Protein AF-A0A0D2EHC1-F1 (afdb_monomer_lite)

pLDDT: mean 86.16, std 13.04, range [35.56, 98.19]

Structure (mmCIF, N/CA/C/O backbone):
data_AF-A0A0D2EHC1-F1
#
_entry.id   AF-A0A0D2EHC1-F1
#
loop_
_atom_site.group_PDB
_atom_site.id
_atom_site.type_symbol
_atom_site.label_atom_id
_atom_site.label_alt_id
_atom_site.label_comp_id
_atom_site.label_asym_id
_atom_site.label_entity_id
_atom_site.label_seq_id
_atom_site.pdbx_PDB_ins_code
_atom_site.Cartn_x
_atom_site.Cartn_y
_atom_site.Cartn_z
_atom_site.occupancy
_atom_site.B_iso_or_equiv
_atom_site.auth_seq_id
_atom_site.auth_comp_id
_atom_site.auth_asym_id
_atom_site.auth_atom_id
_atom_site.pdbx_PDB_model_num
ATOM 1 N N . MET A 1 1 ? -4.007 -25.154 18.656 1.00 36.78 1 MET A N 1
ATOM 2 C CA . MET A 1 1 ? -3.502 -23.772 18.791 1.00 36.78 1 MET A CA 1
ATOM 3 C C . MET A 1 1 ? -4.120 -22.965 17.663 1.00 36.78 1 MET A C 1
ATOM 5 O O . MET A 1 1 ? -3.888 -23.321 16.519 1.00 36.78 1 MET A O 1
ATOM 9 N N . LYS A 1 2 ? -4.982 -21.980 17.948 1.00 35.56 2 LYS A N 1
ATOM 10 C CA . LYS A 1 2 ? -5.384 -21.008 16.918 1.00 35.56 2 LYS A CA 1
ATOM 11 C C . LYS A 1 2 ? -4.173 -20.105 16.707 1.00 35.56 2 LYS A C 1
ATOM 13 O O . LYS A 1 2 ? -3.748 -19.477 17.672 1.00 35.56 2 LYS A O 1
ATOM 18 N N . SER A 1 3 ? -3.585 -20.110 15.514 1.00 42.53 3 SER A N 1
ATOM 19 C CA . SER A 1 3 ? -2.612 -19.085 15.155 1.00 42.53 3 SER A CA 1
ATOM 20 C C . SER A 1 3 ? -3.316 -17.733 15.278 1.00 42.53 3 SER A C 1
ATOM 22 O O . SER A 1 3 ? -4.394 -17.522 14.723 1.00 42.53 3 SER A O 1
ATOM 24 N N . THR A 1 4 ? -2.764 -16.845 16.097 1.00 52.00 4 THR A N 1
ATOM 25 C CA . THR A 1 4 ? -3.207 -15.454 16.236 1.00 52.00 4 THR A CA 1
ATOM 26 C C . THR A 1 4 ? -2.640 -14.639 15.080 1.00 52.00 4 THR A C 1
ATOM 28 O O . THR A 1 4 ? -1.959 -13.643 15.300 1.00 52.00 4 THR A O 1
ATOM 31 N N . GLU A 1 5 ? -2.858 -15.105 13.850 1.00 59.00 5 GLU A N 1
ATOM 32 C CA . GLU A 1 5 ? -2.580 -14.282 12.680 1.00 59.00 5 GLU A CA 1
ATOM 33 C C . GLU A 1 5 ? -3.585 -13.121 12.678 1.00 59.00 5 GLU A C 1
ATOM 35 O O . GLU A 1 5 ? -4.778 -13.334 12.948 1.00 59.00 5 GLU A O 1
ATOM 40 N N . PRO A 1 6 ? -3.134 -11.884 12.438 1.00 62.88 6 PRO A N 1
ATOM 41 C CA . PRO A 1 6 ? -4.017 -10.731 12.383 1.00 62.88 6 PRO A CA 1
ATOM 42 C C . PRO A 1 6 ? -5.103 -10.935 11.316 1.00 62.88 6 PRO A C 1
ATOM 44 O O . PRO A 1 6 ? -4.829 -11.129 10.136 1.00 62.88 6 PRO A O 1
ATOM 47 N N . SER A 1 7 ? -6.370 -10.881 11.746 1.00 82.25 7 SER A N 1
ATOM 48 C CA . SER A 1 7 ? -7.527 -11.106 10.860 1.00 82.25 7 SER A CA 1
ATOM 49 C C . SER A 1 7 ? -7.746 -9.996 9.827 1.00 82.25 7 SER A C 1
ATOM 51 O O . SER A 1 7 ? -8.501 -10.200 8.878 1.00 82.25 7 SER A O 1
ATOM 53 N N . THR A 1 8 ? -7.127 -8.832 10.040 1.00 87.56 8 THR A N 1
ATOM 54 C CA . THR A 1 8 ? -7.265 -7.635 9.211 1.00 87.56 8 THR A CA 1
ATOM 55 C C . THR A 1 8 ? -5.901 -6.995 9.008 1.00 87.56 8 THR A C 1
ATOM 57 O O . THR A 1 8 ? -5.128 -6.912 9.963 1.00 87.56 8 THR A O 1
ATOM 60 N N . GLY A 1 9 ? -5.630 -6.501 7.804 1.00 91.25 9 GLY A N 1
ATOM 61 C CA . GLY A 1 9 ? -4.418 -5.742 7.515 1.00 91.25 9 GLY A CA 1
ATOM 62 C C . GLY A 1 9 ? -4.519 -4.939 6.223 1.00 91.25 9 GLY A C 1
ATOM 63 O O . GLY A 1 9 ? -5.497 -5.033 5.479 1.00 91.25 9 GLY A O 1
ATOM 64 N N . ILE A 1 10 ? -3.492 -4.133 5.967 1.00 93.56 10 ILE A N 1
ATOM 65 C CA . ILE A 1 10 ? -3.369 -3.332 4.744 1.00 93.56 10 ILE A CA 1
ATOM 66 C C . ILE A 1 10 ? -2.387 -4.016 3.800 1.00 93.56 10 ILE A C 1
ATOM 68 O O . ILE A 1 10 ? -1.348 -4.502 4.246 1.00 93.56 10 ILE A O 1
ATOM 72 N N . VAL A 1 11 ? -2.677 -4.002 2.500 1.00 96.06 11 VAL A N 1
ATOM 73 C CA . VAL A 1 11 ? -1.684 -4.289 1.462 1.00 96.06 11 VAL A CA 1
ATOM 74 C C . VAL A 1 11 ? -1.494 -3.068 0.569 1.00 96.06 11 VAL A C 1
ATOM 76 O O . VAL A 1 11 ? -2.465 -2.461 0.119 1.00 96.06 11 VAL A O 1
ATOM 79 N N . VAL A 1 12 ? -0.236 -2.714 0.321 1.00 96.19 12 VAL A N 1
ATOM 80 C CA . VAL A 1 12 ? 0.161 -1.588 -0.528 1.00 96.19 12 VAL A CA 1
ATOM 81 C C . VAL A 1 12 ? 1.031 -2.117 -1.659 1.00 96.19 12 VAL A C 1
ATOM 83 O O . VAL A 1 12 ? 2.002 -2.825 -1.399 1.00 96.19 12 VAL A O 1
ATOM 86 N N . GLY A 1 13 ? 0.699 -1.781 -2.904 1.00 96.50 13 GLY A N 1
ATOM 87 C CA . GLY A 1 13 ? 1.605 -1.997 -4.034 1.00 96.50 13 GLY A CA 1
ATOM 88 C C . GLY A 1 13 ? 2.658 -0.893 -4.067 1.00 96.50 13 GLY A C 1
ATOM 89 O O . GLY A 1 13 ? 2.287 0.279 -4.129 1.00 96.50 13 GLY A O 1
ATOM 90 N N . VAL A 1 14 ? 3.945 -1.238 -4.000 1.00 96.56 14 VAL A N 1
ATOM 91 C CA . VAL A 1 14 ? 5.031 -0.248 -3.938 1.00 96.56 14 VAL A CA 1
ATOM 92 C C . VAL A 1 14 ? 6.145 -0.615 -4.905 1.00 96.56 14 VAL A C 1
ATOM 94 O O . VAL A 1 14 ? 6.708 -1.702 -4.833 1.00 96.56 14 VAL A O 1
ATOM 97 N N . MET A 1 15 ? 6.502 0.359 -5.735 1.00 95.50 15 MET A N 1
ATOM 98 C CA . MET A 1 15 ? 7.706 0.363 -6.561 1.00 95.50 15 MET A CA 1
ATOM 99 C C . MET A 1 15 ? 8.705 1.385 -6.006 1.00 95.50 15 MET A C 1
ATOM 101 O O . MET A 1 15 ? 8.329 2.293 -5.260 1.00 95.50 15 MET A O 1
ATOM 105 N N . ASP A 1 16 ? 9.970 1.281 -6.403 1.00 96.25 16 ASP A N 1
ATOM 106 C CA . ASP A 1 16 ? 11.062 2.153 -5.952 1.00 96.25 16 ASP A CA 1
ATOM 107 C C . ASP A 1 16 ? 10.732 3.655 -6.064 1.00 96.25 16 ASP A C 1
ATOM 109 O O . ASP A 1 16 ? 11.077 4.432 -5.172 1.00 96.25 16 ASP A O 1
ATOM 113 N N . SER A 1 17 ? 10.041 4.076 -7.131 1.00 95.12 17 SER A N 1
ATOM 114 C CA . SER A 1 17 ? 9.680 5.485 -7.344 1.00 95.12 17 SER A CA 1
ATOM 115 C C . SER A 1 17 ? 8.618 6.014 -6.379 1.00 95.12 17 SER A C 1
ATOM 117 O O . SER A 1 17 ? 8.475 7.226 -6.289 1.00 95.12 17 SER A O 1
ATOM 119 N N . PHE A 1 18 ? 7.909 5.135 -5.664 1.00 96.00 18 PHE A N 1
ATOM 120 C CA . PHE A 1 18 ? 6.886 5.479 -4.668 1.00 96.00 18 PHE A CA 1
ATOM 121 C C . PHE A 1 18 ? 7.339 5.180 -3.226 1.00 96.00 18 PHE A C 1
ATOM 123 O O . PHE A 1 18 ? 6.531 5.117 -2.295 1.00 96.00 18 PHE A O 1
ATOM 130 N N . ALA A 1 19 ? 8.638 4.947 -3.011 1.00 95.88 19 ALA A N 1
ATOM 131 C CA . ALA A 1 19 ? 9.163 4.588 -1.697 1.00 95.88 19 ALA A CA 1
ATOM 132 C C . ALA A 1 19 ? 8.955 5.697 -0.653 1.00 95.88 19 ALA A C 1
ATOM 134 O O . ALA A 1 19 ? 8.675 5.401 0.509 1.00 95.88 19 ALA A O 1
ATOM 135 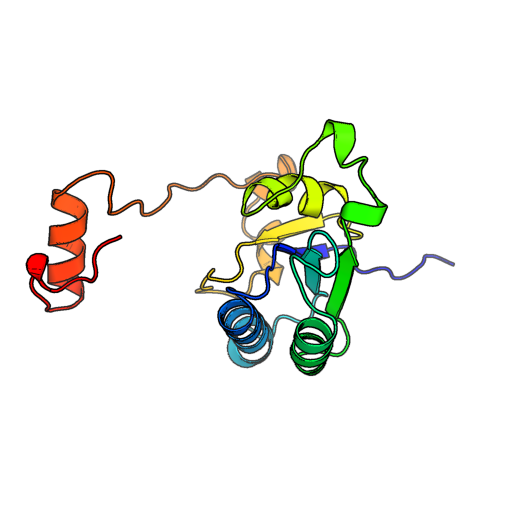N N . ASN A 1 20 ? 9.072 6.968 -1.050 1.00 96.00 20 ASN A N 1
ATOM 136 C CA . ASN A 1 20 ? 8.877 8.096 -0.137 1.00 96.00 20 ASN A CA 1
ATOM 137 C C . ASN A 1 20 ? 7.412 8.196 0.296 1.00 96.00 20 ASN A C 1
ATOM 139 O O . ASN A 1 20 ? 7.125 8.330 1.482 1.00 96.00 20 ASN A O 1
ATOM 143 N N . GLU A 1 21 ? 6.494 8.074 -0.655 1.00 96.75 21 GLU A N 1
ATOM 144 C CA . GLU A 1 21 ? 5.049 8.058 -0.463 1.00 96.75 21 GLU A CA 1
ATOM 145 C C . GLU A 1 21 ? 4.661 6.925 0.488 1.00 96.75 21 GLU A C 1
ATOM 147 O O . GLU A 1 21 ? 4.001 7.170 1.496 1.00 96.75 21 GLU A O 1
ATOM 152 N N . ALA A 1 22 ? 5.190 5.716 0.270 1.00 96.50 22 ALA A N 1
ATOM 153 C CA . ALA A 1 22 ? 4.972 4.586 1.166 1.00 96.50 22 ALA A CA 1
ATOM 154 C C . ALA A 1 22 ? 5.464 4.867 2.599 1.00 96.50 22 ALA A C 1
ATOM 156 O O . ALA A 1 22 ? 4.756 4.568 3.563 1.00 96.50 22 ALA A O 1
ATOM 157 N N . VAL A 1 23 ? 6.639 5.488 2.770 1.00 96.31 23 VAL A N 1
ATOM 158 C CA . VAL A 1 23 ? 7.120 5.913 4.098 1.00 96.31 23 VAL A CA 1
ATOM 159 C C . VAL A 1 23 ? 6.194 6.951 4.724 1.00 96.31 23 VAL A C 1
ATOM 161 O O . VAL A 1 23 ? 5.883 6.848 5.912 1.00 96.31 23 VAL A O 1
ATOM 164 N N . HIS A 1 24 ? 5.728 7.930 3.950 1.00 95.50 24 HIS A N 1
ATOM 165 C CA . HIS A 1 24 ? 4.786 8.936 4.427 1.00 95.50 24 HIS A CA 1
ATOM 166 C C . HIS A 1 24 ? 3.464 8.305 4.870 1.00 95.50 24 HIS A C 1
ATOM 168 O O . HIS A 1 24 ? 3.008 8.593 5.976 1.00 95.50 24 HIS A O 1
ATOM 174 N N . LEU A 1 25 ? 2.894 7.406 4.068 1.00 95.44 25 LEU A N 1
ATOM 175 C CA . LEU A 1 25 ? 1.684 6.656 4.391 1.00 95.44 25 LEU A CA 1
ATOM 176 C C . LEU A 1 25 ? 1.855 5.857 5.687 1.00 95.44 25 LEU A C 1
ATOM 178 O O . LEU A 1 25 ? 1.059 6.011 6.616 1.00 95.44 25 LEU A O 1
ATOM 182 N N . ILE A 1 26 ? 2.910 5.042 5.786 1.00 95.00 26 ILE A N 1
ATOM 183 C CA . ILE A 1 26 ? 3.185 4.225 6.977 1.00 95.00 26 ILE A CA 1
ATOM 184 C C . ILE A 1 26 ? 3.376 5.129 8.197 1.00 95.00 26 ILE A C 1
ATOM 186 O O . ILE A 1 26 ? 2.733 4.932 9.230 1.00 95.00 26 ILE A O 1
ATOM 190 N N . GLY A 1 27 ? 4.213 6.159 8.077 1.00 93.75 27 GLY A N 1
ATOM 191 C CA . GLY A 1 27 ? 4.472 7.110 9.150 1.00 93.75 27 GLY A CA 1
ATOM 192 C C . GLY A 1 27 ? 3.198 7.807 9.621 1.00 93.75 27 GLY A C 1
ATOM 193 O O . GLY A 1 27 ? 2.984 7.958 10.824 1.00 93.75 27 GLY A O 1
ATOM 194 N N . PHE A 1 28 ? 2.321 8.188 8.701 1.00 93.81 28 PHE A N 1
ATOM 195 C CA . PHE A 1 28 ? 1.057 8.837 9.011 1.00 93.81 28 PHE A CA 1
ATOM 196 C C . PHE A 1 28 ? 0.070 7.882 9.704 1.00 93.81 28 PHE A C 1
ATOM 198 O O . PHE A 1 28 ? -0.484 8.224 10.752 1.00 93.81 28 PHE A O 1
ATOM 205 N N . LEU A 1 29 ? -0.076 6.650 9.207 1.00 93.31 29 LEU A N 1
ATOM 206 C CA . LEU A 1 29 ? -0.889 5.609 9.843 1.00 93.31 29 LEU A CA 1
ATOM 207 C C . LEU A 1 29 ? -0.429 5.329 11.283 1.00 93.31 29 LEU A C 1
ATOM 209 O O . LEU A 1 29 ? -1.246 5.335 12.207 1.00 93.31 29 LEU A O 1
ATOM 213 N N . ARG A 1 30 ? 0.880 5.142 11.501 1.00 92.06 30 ARG A N 1
ATOM 214 C CA . ARG A 1 30 ? 1.440 4.804 12.821 1.00 92.06 30 ARG A CA 1
ATOM 215 C C . ARG A 1 30 ? 1.425 5.977 13.798 1.00 92.06 30 ARG A C 1
ATOM 217 O O . ARG A 1 30 ? 1.050 5.813 14.961 1.00 92.06 30 ARG A O 1
ATOM 224 N N . ASN A 1 31 ? 1.834 7.162 13.351 1.00 92.75 31 ASN A N 1
ATOM 225 C CA . ASN A 1 31 ? 2.094 8.285 14.254 1.00 92.75 31 ASN A CA 1
ATOM 226 C C . ASN A 1 31 ? 0.877 9.188 14.467 1.00 92.75 31 ASN A C 1
ATOM 228 O O . ASN A 1 31 ? 0.713 9.716 15.568 1.00 92.75 31 ASN A O 1
ATOM 232 N N . VAL A 1 32 ? 0.025 9.350 13.450 1.00 93.38 32 VAL A N 1
ATOM 233 C CA . VAL A 1 32 ? -1.164 10.213 13.523 1.00 93.38 32 VAL A CA 1
ATOM 234 C C . VAL A 1 32 ? -2.387 9.390 13.895 1.00 93.38 32 VAL A C 1
ATOM 236 O O . VAL A 1 32 ? -2.999 9.634 14.934 1.00 93.38 32 VAL A O 1
ATOM 239 N N . HIS A 1 33 ? -2.702 8.369 13.098 1.00 92.69 33 HIS A N 1
ATOM 240 C CA . HIS A 1 33 ? -3.919 7.571 13.288 1.00 92.69 33 HIS A CA 1
ATOM 241 C C . HIS A 1 33 ? -3.784 6.461 14.327 1.00 92.69 33 HIS A C 1
ATOM 243 O O . HIS A 1 33 ? -4.788 5.867 14.722 1.00 92.69 33 HIS A O 1
ATOM 249 N N . ARG A 1 34 ? -2.558 6.214 14.812 1.00 91.38 34 ARG A N 1
ATOM 250 C CA . ARG A 1 34 ? -2.236 5.159 15.786 1.00 91.38 34 ARG A CA 1
ATOM 251 C C . ARG A 1 34 ? -2.682 3.772 15.322 1.00 91.38 34 ARG A C 1
ATOM 253 O O . ARG A 1 34 ? -2.956 2.922 16.162 1.00 91.38 34 ARG A O 1
ATOM 260 N N . TYR A 1 35 ? -2.718 3.554 14.010 1.00 89.31 35 TYR A N 1
ATOM 261 C CA . TYR A 1 35 ? -3.030 2.275 13.383 1.00 89.31 35 TYR A CA 1
ATOM 262 C C . TYR A 1 35 ? -2.009 1.221 13.835 1.00 89.31 35 TYR A C 1
ATOM 264 O O . TYR A 1 35 ? -0.802 1.441 13.702 1.00 89.31 35 TYR A O 1
ATOM 272 N N . GLN A 1 36 ? -2.471 0.101 14.396 1.00 86.50 36 GLN A N 1
ATOM 273 C CA . GLN A 1 36 ? -1.607 -0.959 14.961 1.00 86.50 36 GLN A CA 1
ATOM 274 C C . GLN A 1 36 ? -1.675 -2.279 14.191 1.00 86.50 36 GLN A C 1
ATOM 276 O O . GLN A 1 36 ? -0.917 -3.198 14.483 1.00 86.50 36 GLN A O 1
ATOM 281 N N . LEU A 1 37 ? -2.580 -2.394 13.223 1.00 88.81 37 LEU A N 1
ATOM 282 C CA . LEU A 1 37 ? -2.693 -3.589 12.398 1.00 88.81 37 LEU A CA 1
ATOM 283 C C . LEU A 1 37 ? -1.500 -3.701 11.424 1.00 88.81 37 LEU A C 1
ATOM 285 O O . LEU A 1 37 ? -0.844 -2.695 11.130 1.00 88.81 37 LEU A O 1
ATOM 289 N N . PRO A 1 38 ? -1.191 -4.910 10.936 1.00 92.50 38 PRO A N 1
ATOM 290 C CA . PRO A 1 38 ? -0.025 -5.155 10.091 1.00 92.50 38 PRO A CA 1
ATOM 291 C C . PRO A 1 38 ? -0.170 -4.538 8.693 1.00 92.50 38 PRO A C 1
ATOM 293 O O . PRO A 1 38 ? -1.281 -4.301 8.194 1.00 92.50 38 PRO A O 1
ATOM 296 N N . ILE A 1 39 ? 0.975 -4.302 8.049 1.00 95.25 39 ILE A N 1
ATOM 297 C CA . ILE A 1 39 ? 1.069 -3.734 6.700 1.00 95.25 39 ILE A CA 1
ATOM 298 C C . ILE A 1 39 ? 1.904 -4.674 5.830 1.00 95.25 39 ILE A C 1
ATOM 300 O O . ILE A 1 39 ? 3.025 -5.038 6.172 1.00 95.25 39 ILE A O 1
ATOM 304 N N . ALA A 1 40 ? 1.354 -5.072 4.689 1.00 97.06 40 ALA A N 1
ATOM 305 C CA . ALA A 1 40 ? 2.063 -5.809 3.657 1.00 97.06 40 ALA A CA 1
ATOM 306 C C . ALA A 1 40 ? 2.434 -4.883 2.495 1.00 97.06 40 ALA A C 1
ATOM 308 O O . ALA A 1 40 ? 1.597 -4.126 2.008 1.00 97.06 40 ALA A O 1
ATOM 309 N N . ILE A 1 41 ? 3.674 -4.975 2.030 1.00 97.75 41 ILE A N 1
ATOM 310 C CA . ILE A 1 41 ? 4.179 -4.273 0.853 1.00 97.75 41 ILE A CA 1
ATOM 311 C C . ILE A 1 41 ? 4.361 -5.296 -0.265 1.00 97.75 41 ILE A C 1
ATOM 313 O O . ILE A 1 41 ? 5.186 -6.202 -0.151 1.00 97.75 41 ILE A O 1
ATOM 317 N N . ALA A 1 42 ? 3.579 -5.162 -1.329 1.00 98.12 42 ALA A N 1
ATOM 318 C CA . ALA A 1 42 ? 3.635 -6.016 -2.507 1.00 98.12 42 ALA A CA 1
ATOM 319 C C . ALA A 1 42 ? 4.401 -5.334 -3.649 1.00 98.12 42 ALA A C 1
ATOM 321 O O . ALA A 1 42 ? 4.245 -4.134 -3.867 1.00 98.12 42 ALA A O 1
ATOM 322 N N . TYR A 1 43 ? 5.210 -6.108 -4.366 1.00 97.75 43 TYR A N 1
ATOM 323 C CA . TYR A 1 43 ? 6.081 -5.659 -5.460 1.00 97.75 43 TYR A CA 1
ATOM 324 C C . TYR A 1 43 ? 6.371 -6.828 -6.413 1.00 97.75 43 TYR A C 1
ATOM 326 O O . TYR A 1 43 ? 6.033 -7.972 -6.102 1.00 97.75 43 TYR A O 1
ATOM 334 N N . VAL A 1 44 ? 6.986 -6.564 -7.567 1.00 97.31 44 VAL A N 1
ATOM 335 C CA . VAL A 1 44 ? 7.321 -7.579 -8.584 1.00 97.31 44 VAL A CA 1
ATOM 336 C C . VAL A 1 44 ? 8.836 -7.648 -8.805 1.00 97.31 44 VAL A C 1
ATOM 338 O O . VAL A 1 44 ? 9.396 -7.012 -9.696 1.00 97.31 44 VAL A O 1
ATOM 341 N N . GLY A 1 45 ? 9.518 -8.462 -7.999 1.00 96.31 45 GLY A N 1
ATOM 342 C CA . GLY A 1 45 ? 10.958 -8.682 -8.095 1.00 96.31 45 GLY A CA 1
ATOM 343 C C . GLY A 1 45 ? 11.831 -7.455 -7.794 1.00 96.31 45 GLY A C 1
ATOM 344 O O . GLY A 1 45 ? 11.372 -6.339 -7.548 1.00 96.31 45 GLY A O 1
ATOM 345 N N . ASP A 1 46 ? 13.146 -7.665 -7.832 1.00 96.50 46 ASP A N 1
ATOM 346 C CA . ASP A 1 46 ? 14.137 -6.655 -7.427 1.00 96.50 46 ASP A CA 1
ATOM 347 C C . ASP A 1 46 ? 14.229 -5.447 -8.375 1.00 96.50 46 ASP A C 1
ATOM 349 O O . ASP A 1 46 ? 14.778 -4.409 -7.999 1.00 96.50 46 ASP A O 1
ATOM 353 N N . ALA A 1 47 ? 13.723 -5.578 -9.606 1.00 94.06 47 ALA A N 1
ATOM 354 C CA . ALA A 1 47 ? 13.664 -4.478 -10.566 1.00 94.06 47 ALA A CA 1
ATOM 355 C C . ALA A 1 47 ? 12.565 -3.460 -10.216 1.00 94.06 47 ALA A C 1
ATOM 357 O O . ALA A 1 47 ? 12.729 -2.278 -10.513 1.00 94.06 47 ALA A O 1
ATOM 358 N N . ASP A 1 48 ? 11.483 -3.918 -9.579 1.00 95.44 48 ASP A N 1
ATOM 359 C CA . ASP A 1 48 ? 10.353 -3.090 -9.151 1.00 95.44 48 ASP A CA 1
ATOM 360 C C . ASP A 1 48 ? 10.621 -2.451 -7.781 1.00 95.44 48 ASP A C 1
ATOM 362 O O . ASP A 1 48 ? 10.473 -1.238 -7.618 1.00 95.44 48 ASP A O 1
ATOM 366 N N . LEU A 1 49 ? 11.106 -3.243 -6.813 1.00 97.44 49 LEU A N 1
ATOM 367 C CA . LEU A 1 49 ? 11.454 -2.765 -5.472 1.00 97.44 49 LEU A CA 1
ATOM 368 C C . LEU A 1 49 ? 12.791 -3.345 -4.993 1.00 97.44 49 LEU A C 1
ATOM 370 O O . LEU A 1 49 ? 12.901 -4.508 -4.589 1.00 97.44 49 LEU A O 1
ATOM 374 N N . LYS A 1 50 ? 13.832 -2.511 -4.995 1.00 98.19 50 LYS A N 1
ATOM 375 C CA . LYS A 1 50 ? 15.205 -2.953 -4.722 1.00 98.19 50 LYS A CA 1
ATOM 376 C C . LYS A 1 50 ? 15.386 -3.421 -3.273 1.00 98.19 50 LYS A C 1
ATOM 378 O O . LYS A 1 50 ? 14.727 -2.909 -2.364 1.00 98.19 50 LYS A O 1
ATOM 383 N N . PRO A 1 51 ? 16.337 -4.342 -2.999 1.00 98.00 51 PRO A N 1
ATOM 384 C CA . PRO A 1 51 ? 16.703 -4.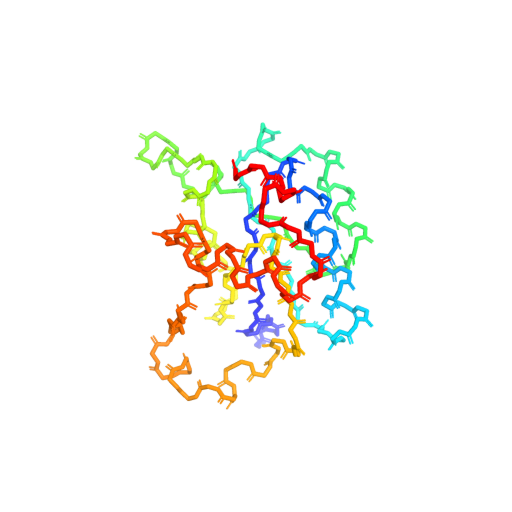735 -1.633 1.00 98.00 51 PRO A CA 1
ATOM 385 C C . PRO A 1 51 ? 16.931 -3.549 -0.684 1.00 98.00 51 PRO A C 1
ATOM 387 O O . PRO A 1 51 ? 16.389 -3.532 0.416 1.00 98.00 51 PRO A O 1
ATOM 390 N N . GLN A 1 52 ? 17.650 -2.518 -1.132 1.00 97.62 52 GLN A N 1
ATOM 391 C CA . GLN A 1 52 ? 17.962 -1.343 -0.313 1.00 97.62 52 GLN A CA 1
ATOM 392 C C . GLN A 1 52 ? 16.707 -0.524 0.029 1.00 97.62 52 GLN A C 1
ATOM 394 O O . GLN A 1 52 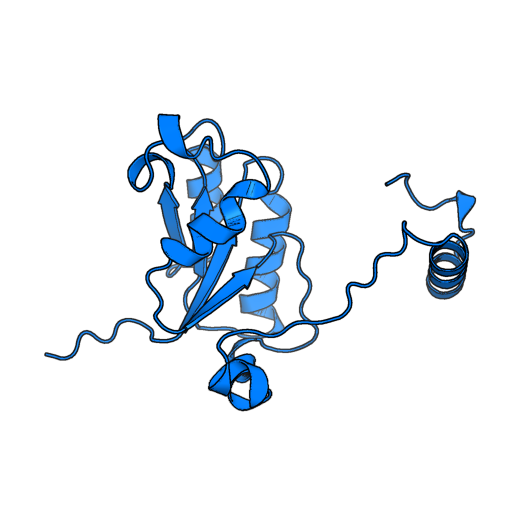? 16.576 -0.020 1.145 1.00 97.62 52 GLN A O 1
ATOM 399 N N . THR A 1 53 ? 15.760 -0.417 -0.907 1.00 97.75 53 THR A N 1
ATOM 400 C CA . THR A 1 53 ? 14.471 0.247 -0.679 1.00 97.75 53 THR A CA 1
ATOM 401 C C . THR A 1 53 ? 13.617 -0.544 0.310 1.00 97.75 53 THR A C 1
ATOM 403 O O . THR A 1 53 ? 13.021 0.040 1.215 1.00 97.75 53 THR A O 1
ATOM 406 N N . ARG A 1 54 ? 13.614 -1.881 0.215 1.00 97.62 54 ARG A N 1
ATOM 407 C CA . ARG A 1 54 ? 12.946 -2.753 1.195 1.00 97.62 54 ARG A CA 1
ATOM 408 C C . ARG A 1 54 ? 13.538 -2.577 2.591 1.00 97.62 54 ARG A C 1
ATOM 410 O O . ARG A 1 54 ? 12.790 -2.352 3.534 1.00 97.62 54 ARG A O 1
ATOM 417 N N . GLU A 1 55 ? 14.864 -2.570 2.727 1.00 96.56 55 GLU A N 1
ATOM 418 C CA . GLU A 1 55 ? 15.539 -2.294 4.005 1.00 96.56 55 GLU A CA 1
ATOM 419 C C . GLU A 1 55 ? 15.181 -0.915 4.581 1.00 96.56 55 GLU A C 1
ATOM 421 O O . GLU A 1 55 ? 15.071 -0.748 5.798 1.00 96.56 55 GLU A O 1
ATOM 426 N N . PHE A 1 56 ? 15.003 0.091 3.724 1.00 96.06 56 PHE A N 1
ATOM 427 C CA . PHE A 1 56 ? 14.560 1.421 4.133 1.00 96.06 56 PHE A CA 1
ATOM 428 C C . PHE A 1 56 ? 13.110 1.423 4.646 1.00 96.06 56 PHE A C 1
ATOM 430 O O . PHE A 1 56 ? 12.831 1.998 5.703 1.00 96.06 56 PHE A O 1
ATOM 437 N N . LEU A 1 57 ? 12.207 0.730 3.949 1.00 96.25 57 LEU A N 1
ATOM 438 C CA . LEU A 1 57 ? 10.799 0.585 4.327 1.00 96.25 57 LEU A CA 1
ATOM 439 C C . LEU A 1 57 ? 10.623 -0.262 5.598 1.00 96.25 57 LEU A C 1
ATOM 441 O O . LEU A 1 57 ? 9.830 0.095 6.464 1.00 96.25 57 LEU A O 1
ATOM 445 N N . MET A 1 58 ? 11.417 -1.322 5.773 1.00 94.94 58 MET A N 1
ATOM 446 C CA . MET A 1 58 ? 11.424 -2.159 6.984 1.00 94.94 58 MET A CA 1
ATOM 447 C C . MET A 1 58 ? 11.681 -1.352 8.260 1.00 94.94 58 MET A C 1
ATOM 449 O O . MET A 1 58 ? 11.161 -1.680 9.321 1.00 94.94 58 MET A O 1
ATOM 453 N N . LYS A 1 59 ? 12.460 -0.268 8.179 1.00 94.12 59 LYS A N 1
ATOM 454 C CA . LYS A 1 59 ? 12.756 0.588 9.340 1.00 94.12 59 LYS A CA 1
ATOM 455 C C . LYS A 1 59 ? 11.545 1.387 9.833 1.00 94.12 59 LYS A C 1
ATOM 457 O O . LYS A 1 59 ? 11.628 1.973 10.909 1.00 94.12 59 LYS A O 1
ATOM 462 N N . GLN A 1 60 ? 10.442 1.420 9.081 1.00 91.94 60 GLN A N 1
ATOM 463 C CA . GLN A 1 60 ? 9.241 2.177 9.449 1.00 91.94 60 GLN A CA 1
ATOM 464 C C . GLN A 1 60 ? 8.300 1.414 10.398 1.00 91.94 60 GLN A C 1
ATOM 466 O O . GLN A 1 60 ? 7.383 2.016 10.958 1.00 91.94 60 GLN A O 1
ATOM 471 N N . GLY A 1 61 ? 8.504 0.109 10.601 1.00 86.81 61 GLY A N 1
ATOM 472 C CA . GLY A 1 61 ? 7.666 -0.702 11.483 1.00 86.81 61 GLY A CA 1
ATOM 473 C C . GLY A 1 61 ? 8.104 -2.164 11.554 1.00 86.81 61 GLY A C 1
ATOM 474 O O . GLY A 1 61 ? 8.545 -2.741 10.567 1.00 86.81 61 GLY A O 1
ATOM 475 N N . ASN A 1 62 ? 7.949 -2.777 12.729 1.00 84.94 62 ASN A N 1
ATOM 476 C CA . ASN A 1 62 ? 8.374 -4.162 12.981 1.00 84.94 62 ASN A CA 1
ATOM 477 C C . ASN A 1 62 ? 7.424 -5.218 12.385 1.00 84.94 62 ASN A C 1
ATOM 479 O O . ASN A 1 62 ? 7.752 -6.399 12.362 1.00 84.94 62 ASN A O 1
ATOM 483 N N . ASP A 1 63 ? 6.241 -4.800 11.949 1.00 87.12 63 ASP A N 1
ATOM 484 C CA . ASP A 1 63 ? 5.147 -5.618 11.425 1.00 87.12 63 ASP A CA 1
ATOM 485 C C . ASP A 1 63 ? 4.887 -5.344 9.933 1.00 87.12 63 ASP A C 1
ATOM 487 O O . ASP A 1 63 ? 3.781 -5.549 9.428 1.00 87.12 63 ASP A O 1
ATOM 491 N N . ILE A 1 64 ? 5.920 -4.855 9.238 1.00 93.69 64 ILE A N 1
ATOM 492 C CA . ILE A 1 64 ? 5.928 -4.689 7.788 1.00 93.69 64 ILE A CA 1
ATOM 493 C C . ILE A 1 64 ? 6.462 -5.970 7.157 1.00 93.69 64 ILE A C 1
ATOM 495 O O . ILE A 1 64 ? 7.594 -6.381 7.418 1.00 93.69 64 ILE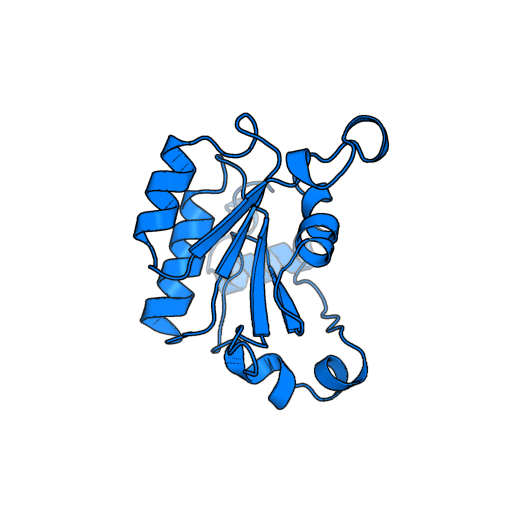 A O 1
ATOM 499 N N . ILE A 1 65 ? 5.657 -6.574 6.290 1.00 95.50 65 ILE A N 1
ATOM 500 C CA . ILE A 1 65 ? 6.049 -7.749 5.511 1.00 95.50 65 ILE A CA 1
ATOM 501 C C . ILE A 1 65 ? 6.140 -7.409 4.028 1.00 95.50 65 ILE A C 1
ATOM 503 O O . ILE A 1 65 ? 5.478 -6.493 3.545 1.00 95.50 65 ILE A O 1
ATOM 507 N N . PHE A 1 66 ? 6.939 -8.181 3.301 1.00 97.69 66 PHE A N 1
ATOM 508 C CA . PHE A 1 66 ? 7.215 -7.969 1.885 1.00 97.69 66 PHE A CA 1
ATOM 509 C C . PHE A 1 66 ? 6.728 -9.171 1.084 1.00 97.69 66 PHE A C 1
ATOM 511 O O . PHE A 1 66 ? 7.086 -10.307 1.390 1.00 97.69 66 PHE A O 1
ATOM 518 N N . ILE A 1 67 ? 5.922 -8.910 0.059 1.00 98.00 67 ILE A N 1
ATOM 519 C CA . ILE A 1 67 ? 5.321 -9.918 -0.811 1.00 98.00 67 ILE A CA 1
ATOM 520 C C . ILE A 1 67 ? 5.869 -9.710 -2.220 1.00 98.00 67 ILE A C 1
ATOM 522 O O . ILE A 1 67 ? 5.469 -8.781 -2.917 1.00 98.00 67 ILE A O 1
ATOM 526 N N . ASP A 1 68 ? 6.786 -10.581 -2.630 1.00 97.69 68 ASP A N 1
ATOM 527 C CA . ASP A 1 68 ? 7.259 -10.607 -4.012 1.00 97.69 68 ASP A CA 1
ATOM 528 C C . ASP A 1 68 ? 6.275 -11.400 -4.877 1.00 97.69 68 ASP A C 1
ATOM 530 O O . ASP A 1 68 ? 6.242 -12.634 -4.848 1.00 97.69 68 ASP A O 1
ATOM 534 N N . LEU A 1 69 ? 5.458 -10.686 -5.644 1.00 98.00 69 LEU A N 1
ATOM 535 C CA . LEU A 1 69 ? 4.438 -11.263 -6.512 1.00 98.00 69 LEU A CA 1
ATOM 536 C C . LEU A 1 69 ? 5.049 -12.061 -7.671 1.00 98.00 69 LEU A C 1
ATOM 538 O O . LEU A 1 69 ? 4.381 -12.960 -8.187 1.00 98.00 69 LEU A O 1
ATOM 542 N N . ALA A 1 70 ? 6.311 -11.803 -8.038 1.00 96.75 70 ALA A N 1
ATOM 543 C CA . ALA A 1 70 ? 7.019 -12.587 -9.049 1.00 96.75 70 ALA A CA 1
ATOM 544 C C . ALA A 1 70 ? 7.249 -14.041 -8.602 1.00 96.75 70 ALA A C 1
ATOM 546 O O . ALA A 1 70 ? 7.346 -14.933 -9.440 1.00 96.75 70 ALA A O 1
ATOM 547 N N . ASN A 1 71 ? 7.269 -14.293 -7.287 1.00 97.00 71 ASN A N 1
ATOM 548 C CA . ASN A 1 71 ? 7.406 -15.637 -6.719 1.00 97.00 71 ASN A CA 1
ATOM 549 C C . ASN A 1 71 ? 6.059 -16.348 -6.506 1.00 97.00 71 ASN A C 1
ATOM 551 O O . ASN A 1 71 ? 6.040 -17.521 -6.134 1.00 97.00 71 ASN A O 1
ATOM 555 N N . ILE A 1 72 ? 4.937 -15.648 -6.703 1.00 97.25 72 ILE A N 1
ATOM 556 C CA . ILE A 1 72 ? 3.582 -16.164 -6.449 1.00 97.25 72 ILE A CA 1
ATOM 557 C C . ILE A 1 72 ? 2.832 -16.403 -7.760 1.00 97.25 72 ILE A C 1
ATOM 559 O O . ILE A 1 72 ? 2.129 -17.404 -7.895 1.00 97.25 72 ILE A O 1
ATOM 563 N N . PHE A 1 73 ? 2.982 -15.500 -8.730 1.00 97.00 73 PHE A N 1
ATOM 564 C CA . PHE A 1 73 ? 2.263 -15.547 -9.999 1.00 97.00 73 PHE A CA 1
ATOM 565 C C . PHE A 1 73 ? 3.214 -15.743 -11.176 1.00 97.00 73 PHE A C 1
ATOM 567 O O . PHE A 1 73 ? 4.278 -15.126 -11.239 1.00 97.00 73 PHE A O 1
ATOM 574 N N . ASP A 1 74 ? 2.791 -16.561 -12.141 1.00 95.56 74 ASP A N 1
ATOM 575 C CA . ASP A 1 74 ? 3.529 -16.789 -13.382 1.00 95.56 74 ASP A CA 1
ATOM 576 C C . ASP A 1 74 ? 3.525 -15.528 -14.257 1.00 95.56 74 ASP A C 1
ATOM 578 O O . ASP A 1 74 ? 2.529 -15.193 -14.906 1.00 95.56 74 ASP A O 1
ATOM 582 N N . GLN A 1 75 ? 4.663 -14.838 -14.292 1.00 92.38 75 GLN A N 1
ATOM 583 C CA . GLN A 1 75 ? 4.819 -13.587 -15.028 1.00 92.38 75 GLN A CA 1
ATOM 584 C C . GLN A 1 75 ? 4.668 -13.750 -16.546 1.00 92.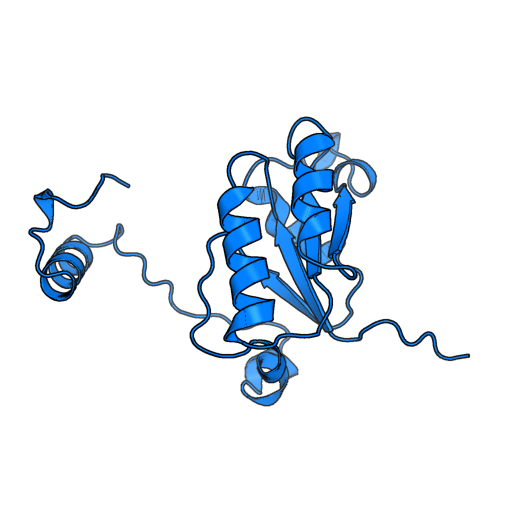38 75 GLN A C 1
ATOM 586 O O . GLN A 1 75 ? 4.320 -12.779 -17.211 1.00 92.38 75 GLN A O 1
ATOM 591 N N . HIS A 1 76 ? 4.836 -14.959 -17.094 1.00 92.81 76 HIS A N 1
ATOM 592 C CA . HIS A 1 76 ? 4.569 -15.231 -18.510 1.00 92.81 76 HIS A CA 1
ATOM 593 C C . HIS A 1 76 ? 3.073 -15.268 -18.838 1.00 92.81 76 HIS A C 1
ATOM 595 O O . HIS A 1 76 ? 2.693 -15.142 -20.001 1.00 92.81 76 HIS A O 1
ATOM 601 N N . LEU A 1 77 ? 2.219 -15.460 -17.830 1.00 93.94 77 LEU A N 1
ATOM 602 C CA . LEU A 1 77 ? 0.770 -15.436 -17.986 1.00 93.94 77 LEU A CA 1
ATOM 603 C C . LEU A 1 77 ? 0.211 -14.045 -17.681 1.00 93.94 77 LEU A C 1
ATOM 605 O O . LEU A 1 77 ? -0.562 -13.501 -18.468 1.00 93.94 77 LEU A O 1
ATOM 609 N N . VAL A 1 78 ? 0.582 -13.484 -16.527 1.00 93.50 78 VAL A N 1
ATOM 610 C CA . VAL A 1 78 ? -0.086 -12.293 -15.979 1.00 93.50 78 VAL A CA 1
ATOM 611 C C . VAL A 1 78 ? 0.611 -10.974 -16.297 1.00 93.50 78 VAL A C 1
ATOM 613 O O . VAL A 1 78 ? -0.061 -9.950 -16.254 1.00 93.50 78 VAL A O 1
ATOM 616 N N . HIS A 1 79 ? 1.904 -10.994 -16.649 1.00 92.06 79 HIS A N 1
ATOM 617 C CA . HIS A 1 79 ? 2.687 -9.810 -17.027 1.00 92.06 79 HIS A CA 1
ATOM 618 C C . HIS A 1 79 ? 2.518 -8.641 -16.039 1.00 92.06 79 HIS A C 1
ATOM 620 O O . HIS A 1 79 ? 2.080 -7.555 -16.417 1.00 92.06 79 HIS A O 1
ATOM 626 N N . LEU A 1 80 ? 2.790 -8.876 -14.749 1.00 92.88 80 LEU A N 1
ATOM 627 C CA . LEU A 1 80 ? 2.548 -7.862 -13.724 1.00 92.88 80 LEU A CA 1
ATOM 628 C C . LEU A 1 80 ? 3.553 -6.718 -13.847 1.00 92.88 80 LEU A C 1
ATOM 630 O O . LEU A 1 80 ? 4.757 -6.926 -13.725 1.00 92.88 80 LEU A O 1
ATOM 634 N N . GLU A 1 81 ? 3.045 -5.500 -14.012 1.00 89.06 81 GLU A N 1
ATOM 635 C CA . GLU A 1 81 ? 3.857 -4.287 -14.050 1.00 89.06 81 GLU A CA 1
ATOM 636 C C . GLU A 1 81 ? 3.088 -3.066 -13.532 1.00 89.06 81 GLU A C 1
ATOM 638 O O . GLU A 1 81 ? 1.856 -2.983 -13.614 1.00 89.06 81 GLU A O 1
ATOM 643 N N . GLY A 1 82 ? 3.826 -2.098 -12.986 1.00 88.75 82 GLY A N 1
ATOM 644 C CA . GLY A 1 82 ? 3.294 -0.803 -12.570 1.00 88.75 82 GLY A CA 1
ATOM 645 C C . GLY A 1 82 ? 2.083 -0.910 -11.638 1.00 88.75 82 GLY A C 1
ATOM 646 O O . GLY A 1 82 ? 2.096 -1.607 -10.628 1.00 88.75 82 GLY A O 1
ATOM 647 N N . TYR A 1 83 ? 0.997 -0.211 -11.971 1.00 88.94 83 TYR A N 1
ATOM 648 C CA . TYR A 1 83 ? -0.218 -0.207 -11.148 1.00 88.94 83 TYR A CA 1
ATOM 649 C C . TYR A 1 83 ? -1.070 -1.476 -11.286 1.00 88.94 83 TYR A C 1
ATOM 651 O O . TYR A 1 83 ? -1.959 -1.703 -10.462 1.00 88.94 83 TYR A O 1
ATOM 659 N N . ALA A 1 84 ? -0.814 -2.316 -12.295 1.00 91.88 84 ALA A N 1
ATOM 660 C CA . ALA A 1 84 ? -1.593 -3.529 -12.539 1.00 91.88 84 ALA A CA 1
ATOM 661 C C . ALA A 1 84 ? -1.364 -4.608 -11.467 1.00 91.88 84 ALA A C 1
ATOM 663 O O . ALA A 1 84 ? -2.127 -5.568 -11.379 1.00 91.88 84 ALA A O 1
ATOM 664 N N . ILE A 1 85 ? -0.361 -4.431 -10.602 1.00 95.12 85 ILE A N 1
ATOM 665 C CA . ILE A 1 85 ? -0.050 -5.361 -9.514 1.00 95.12 85 ILE A CA 1
ATOM 666 C C . ILE A 1 85 ? -1.109 -5.347 -8.402 1.00 95.12 85 ILE A C 1
ATOM 668 O O . ILE A 1 85 ? -1.213 -6.307 -7.644 1.00 95.12 85 ILE A O 1
ATOM 672 N N . LYS A 1 86 ? -1.908 -4.276 -8.283 1.00 94.81 86 LYS A N 1
ATOM 673 C CA . LYS A 1 86 ? -2.790 -4.033 -7.126 1.00 94.81 86 LYS A CA 1
ATOM 674 C C . LYS A 1 86 ? -3.810 -5.162 -6.864 1.00 94.81 86 LYS A C 1
ATOM 676 O O . LYS A 1 86 ? -3.896 -5.610 -5.720 1.00 94.81 86 LYS A O 1
ATOM 681 N N . PRO A 1 87 ? -4.542 -5.703 -7.862 1.00 94.69 87 PRO A N 1
ATOM 682 C CA . PRO A 1 87 ? -5.422 -6.851 -7.628 1.00 94.69 87 PRO A CA 1
ATOM 683 C C . PRO A 1 87 ? -4.659 -8.105 -7.179 1.00 94.69 87 PRO A C 1
ATOM 685 O O . PRO A 1 87 ? -5.145 -8.856 -6.339 1.00 94.69 87 PRO A O 1
ATOM 688 N N . PHE A 1 88 ? -3.444 -8.316 -7.688 1.00 97.00 88 PHE A N 1
ATOM 689 C CA . PHE A 1 88 ? -2.599 -9.457 -7.324 1.00 97.00 88 PHE A CA 1
ATOM 690 C C . PHE A 1 88 ? -2.009 -9.313 -5.921 1.00 97.00 88 PHE A C 1
ATOM 692 O O . PHE A 1 88 ? -1.917 -10.300 -5.197 1.00 97.00 88 PHE A O 1
ATOM 699 N N . ALA A 1 89 ? -1.697 -8.087 -5.500 1.00 97.06 89 ALA A N 1
ATOM 700 C CA . ALA A 1 89 ? -1.338 -7.770 -4.124 1.00 97.06 89 ALA A CA 1
ATOM 701 C C . ALA A 1 89 ? -2.475 -8.119 -3.153 1.00 97.06 89 ALA A C 1
ATOM 703 O O . ALA A 1 89 ? -2.234 -8.716 -2.106 1.00 97.06 89 ALA A O 1
ATOM 704 N N . LEU A 1 90 ? -3.722 -7.803 -3.522 1.00 95.12 90 LEU A N 1
ATOM 705 C CA . LEU A 1 90 ? -4.899 -8.190 -2.746 1.00 95.12 90 LEU A CA 1
ATOM 706 C C . LEU A 1 90 ? -5.061 -9.717 -2.680 1.00 95.12 90 LEU A C 1
ATOM 708 O O . LEU A 1 90 ? -5.274 -10.248 -1.594 1.00 95.12 90 LEU A O 1
ATOM 712 N N . LEU A 1 91 ? -4.902 -10.425 -3.805 1.00 95.69 91 LEU A N 1
ATOM 713 C CA . LEU A 1 91 ? -4.988 -11.893 -3.860 1.00 95.69 91 LEU A CA 1
ATOM 714 C C . LEU A 1 91 ? -3.882 -12.602 -3.065 1.00 95.69 91 LEU A C 1
ATOM 716 O O . LEU A 1 91 ? -4.134 -13.641 -2.464 1.00 95.69 91 LEU A O 1
ATOM 720 N N . ALA A 1 92 ? -2.666 -12.057 -3.067 1.00 96.75 92 ALA A N 1
ATOM 721 C CA . ALA A 1 92 ? -1.524 -12.598 -2.330 1.00 96.75 92 ALA A CA 1
ATOM 722 C C . ALA A 1 92 ? -1.485 -12.160 -0.858 1.00 96.75 92 ALA A C 1
ATOM 724 O O . ALA A 1 92 ? -0.586 -12.563 -0.116 1.00 96.75 92 ALA A O 1
ATOM 725 N N . SER A 1 93 ? -2.421 -11.311 -0.431 1.00 95.38 93 SER A N 1
ATOM 726 C CA . SER A 1 93 ? -2.448 -10.789 0.927 1.00 95.38 93 SER A CA 1
ATOM 727 C C . SER A 1 93 ? -2.627 -11.919 1.951 1.00 95.38 93 SER A C 1
ATOM 729 O O . SER A 1 93 ? -3.500 -12.769 1.775 1.00 95.38 93 SER A O 1
ATOM 731 N N . PRO A 1 94 ? -1.857 -11.930 3.055 1.00 93.00 94 PRO A N 1
ATOM 732 C CA . PRO A 1 94 ? -2.009 -12.950 4.090 1.00 93.00 94 PRO A CA 1
ATOM 733 C C . PRO A 1 94 ? -3.175 -12.666 5.042 1.00 93.00 94 PRO A C 1
ATOM 735 O O . PRO A 1 94 ? -3.457 -13.480 5.922 1.00 93.00 94 PRO A O 1
ATOM 738 N N . TYR A 1 95 ? -3.839 -11.515 4.911 1.00 91.56 95 TYR A N 1
ATOM 739 C CA . TYR A 1 95 ? -4.909 -11.120 5.817 1.00 91.56 95 TYR A CA 1
ATOM 740 C C . TYR A 1 95 ? -6.268 -11.577 5.269 1.00 91.56 95 TYR A C 1
ATOM 742 O O . TYR A 1 95 ? -6.586 -11.317 4.112 1.00 91.56 95 TYR A O 1
ATOM 750 N N . PRO A 1 96 ? -7.121 -12.214 6.090 1.00 88.75 96 PRO A N 1
ATOM 751 C CA . PRO A 1 96 ? -8.481 -12.559 5.675 1.00 88.75 96 PRO A CA 1
ATOM 752 C C . PRO A 1 96 ? -9.345 -11.342 5.315 1.00 88.75 96 PRO A C 1
ATOM 754 O O . PRO A 1 96 ? -10.195 -11.426 4.432 1.00 88.75 96 PRO A O 1
ATOM 757 N N . ARG A 1 97 ? -9.154 -10.214 6.012 1.00 87.19 97 ARG A N 1
ATOM 758 C CA . ARG A 1 97 ? -9.781 -8.923 5.705 1.00 87.19 97 ARG A CA 1
ATOM 759 C C . ARG A 1 97 ? -8.708 -7.930 5.278 1.00 87.19 97 ARG A C 1
ATOM 761 O O . ARG A 1 97 ? -8.009 -7.370 6.120 1.00 87.19 97 ARG A O 1
ATOM 768 N N . THR A 1 98 ? -8.590 -7.697 3.979 1.00 89.56 98 THR A N 1
ATOM 769 C CA . THR A 1 98 ? -7.529 -6.844 3.436 1.00 89.56 98 THR A CA 1
ATOM 770 C C . THR A 1 98 ? -8.072 -5.523 2.929 1.00 89.56 98 THR A C 1
ATOM 772 O O . THR A 1 98 ? -9.033 -5.482 2.165 1.00 89.56 98 THR A O 1
ATOM 775 N N . ILE A 1 99 ? -7.408 -4.442 3.326 1.00 89.75 99 ILE A N 1
ATOM 776 C CA . ILE A 1 99 ? -7.584 -3.115 2.741 1.00 89.75 99 ILE A CA 1
ATOM 777 C C . ILE A 1 99 ? -6.472 -2.928 1.706 1.00 89.75 99 ILE A C 1
ATOM 779 O O . ILE A 1 99 ? -5.299 -2.816 2.064 1.00 89.75 99 ILE A O 1
ATOM 783 N N . LEU A 1 100 ? -6.835 -2.937 0.424 1.00 92.00 100 LEU A N 1
ATOM 784 C CA . LEU A 1 100 ? -5.925 -2.569 -0.659 1.00 92.00 100 LEU A CA 1
ATOM 785 C C . LEU A 1 100 ? -5.764 -1.050 -0.698 1.00 92.00 100 LEU A C 1
ATOM 787 O O . LEU A 1 100 ? -6.750 -0.319 -0.594 1.00 92.00 100 LEU A O 1
ATOM 791 N N . MET A 1 101 ? -4.528 -0.596 -0.869 1.00 89.81 101 MET A N 1
ATOM 792 C CA . MET A 1 101 ? -4.187 0.811 -0.781 1.00 89.81 101 MET A CA 1
ATOM 793 C C . MET A 1 101 ? -3.101 1.234 -1.764 1.00 89.81 101 MET A C 1
ATOM 795 O O . MET A 1 101 ? -2.162 0.483 -2.032 1.00 89.81 101 MET A O 1
ATOM 799 N N . ASP A 1 102 ? -3.203 2.479 -2.216 1.00 91.94 102 ASP A N 1
ATOM 800 C CA . ASP A 1 102 ? -2.141 3.168 -2.936 1.00 91.94 102 ASP A CA 1
ATOM 801 C C . ASP A 1 102 ? -1.131 3.780 -1.961 1.00 91.94 102 ASP A C 1
ATOM 803 O O . ASP A 1 102 ? -1.480 4.172 -0.846 1.00 91.94 102 ASP A O 1
ATOM 807 N N . ALA A 1 103 ? 0.134 3.857 -2.379 1.00 93.50 103 ALA A N 1
ATOM 808 C CA . ALA A 1 103 ? 1.216 4.388 -1.551 1.00 93.50 103 ALA A CA 1
ATOM 809 C C . ALA A 1 103 ? 1.057 5.888 -1.239 1.00 93.50 103 ALA A C 1
ATOM 811 O O . ALA A 1 103 ? 1.578 6.358 -0.234 1.00 93.50 103 ALA A O 1
ATOM 812 N N . ASP A 1 104 ? 0.325 6.623 -2.074 1.00 91.19 104 ASP A N 1
ATOM 813 C CA . ASP A 1 104 ? 0.056 8.060 -1.976 1.00 91.19 104 ASP A CA 1
ATOM 814 C C . ASP A 1 104 ? -1.316 8.386 -1.352 1.00 91.19 104 ASP A C 1
ATOM 816 O O . ASP A 1 104 ? -1.745 9.543 -1.327 1.00 91.19 104 ASP A O 1
ATOM 820 N N . ALA A 1 105 ? -2.005 7.385 -0.795 1.00 89.81 105 ALA A N 1
ATOM 821 C CA . ALA A 1 105 ? -3.269 7.591 -0.104 1.00 89.81 105 ALA A CA 1
ATOM 822 C C . ALA A 1 105 ? -3.100 8.441 1.171 1.00 89.81 105 ALA A C 1
ATOM 824 O O . ALA A 1 105 ? -2.159 8.277 1.950 1.00 89.81 105 ALA A O 1
ATOM 825 N N . VAL A 1 106 ? -4.078 9.312 1.442 1.00 86.38 106 VAL A N 1
ATOM 826 C CA . VAL A 1 106 ? -4.112 10.156 2.648 1.00 86.38 106 VAL A CA 1
ATOM 827 C C . VAL A 1 106 ? -5.370 9.868 3.461 1.00 86.38 106 VAL A C 1
ATOM 829 O O . VAL A 1 106 ? -6.490 10.002 2.970 1.00 86.38 106 VAL A O 1
ATOM 832 N N . PHE A 1 107 ? -5.190 9.518 4.737 1.00 85.19 107 PHE A N 1
ATOM 833 C CA . PHE A 1 107 ? -6.295 9.213 5.651 1.00 85.19 107 PHE A CA 1
ATOM 834 C C . PHE A 1 107 ? -6.762 10.428 6.446 1.00 85.19 107 PHE A C 1
ATOM 836 O O . PHE A 1 107 ? -5.982 11.119 7.096 1.00 85.19 107 PHE A O 1
ATOM 843 N N . PHE A 1 108 ? -8.070 10.632 6.514 1.00 87.12 108 PHE A N 1
ATOM 844 C CA . PHE A 1 108 ? -8.655 11.621 7.425 1.00 87.12 108 PHE A CA 1
ATOM 845 C C . PHE A 1 108 ? -9.072 11.007 8.769 1.00 87.12 108 PHE A C 1
ATOM 847 O O . PHE A 1 108 ? -9.283 11.733 9.738 1.00 87.12 108 PHE A O 1
ATOM 854 N N . SER A 1 109 ? -9.136 9.677 8.854 1.00 86.56 109 SER A N 1
ATOM 855 C CA . SER A 1 109 ? -9.485 8.911 10.053 1.00 86.56 109 SER A CA 1
ATOM 856 C C . SER A 1 109 ? -8.725 7.581 10.102 1.00 86.56 109 SER A C 1
ATOM 858 O O . SER A 1 109 ? -8.170 7.135 9.099 1.00 86.56 109 SER A O 1
ATOM 860 N N . ASN A 1 110 ? -8.694 6.936 11.272 1.00 87.88 110 ASN A N 1
ATOM 861 C CA . ASN A 1 110 ? -8.039 5.638 11.432 1.00 87.88 110 ASN A CA 1
ATOM 862 C C . ASN A 1 110 ? -8.789 4.537 10.634 1.00 87.88 110 ASN A C 1
ATOM 864 O O . ASN A 1 110 ? -9.972 4.312 10.907 1.00 87.88 110 ASN A O 1
ATOM 868 N N . PRO A 1 111 ? -8.115 3.819 9.706 1.00 86.62 111 PRO A N 1
ATOM 869 C CA . PRO A 1 111 ? -8.739 2.778 8.889 1.00 86.62 111 PRO A CA 1
ATOM 870 C C . PRO A 1 111 ? -9.103 1.481 9.627 1.00 86.62 111 PRO A C 1
ATOM 872 O O . PRO A 1 111 ? -9.858 0.683 9.077 1.00 86.62 111 PRO A O 1
ATOM 875 N N . ASP A 1 112 ? -8.638 1.264 10.863 1.00 84.25 112 ASP A N 1
ATOM 876 C CA . ASP A 1 112 ? -8.962 0.080 11.683 1.00 84.25 112 ASP A CA 1
ATOM 877 C C . ASP A 1 112 ? -10.476 -0.151 11.796 1.00 84.25 112 ASP A C 1
ATOM 879 O O . ASP A 1 112 ? -10.947 -1.285 11.867 1.00 84.25 112 ASP A O 1
ATOM 883 N N . LYS A 1 113 ? -11.245 0.942 11.791 1.00 81.56 113 LYS A N 1
ATOM 884 C CA . LYS A 1 113 ? -12.695 0.930 11.980 1.00 81.56 113 LYS A CA 1
ATOM 885 C C . LYS A 1 113 ? -13.484 0.765 10.686 1.00 81.56 113 LYS A C 1
ATOM 887 O O . LYS A 1 113 ? -14.706 0.711 10.750 1.00 81.56 113 LYS A O 1
ATOM 892 N N . LEU A 1 114 ? -12.835 0.664 9.521 1.00 84.00 114 LEU A N 1
ATOM 893 C CA . LEU A 1 114 ? -13.531 0.613 8.227 1.00 84.00 114 LEU A CA 1
ATOM 894 C C . LEU A 1 114 ? -14.572 -0.517 8.167 1.00 84.00 114 LEU A C 1
ATOM 896 O O . LEU A 1 114 ? -15.699 -0.301 7.733 1.00 84.00 114 LEU A O 1
ATOM 900 N N . PHE A 1 115 ? -14.236 -1.712 8.652 1.00 80.81 115 PHE A N 1
ATOM 901 C CA . PHE A 1 115 ? -15.172 -2.843 8.647 1.00 80.81 115 PHE A CA 1
ATOM 902 C C . PHE A 1 115 ? -16.306 -2.714 9.679 1.00 80.81 115 PHE A C 1
ATOM 904 O O . PHE A 1 115 ? -17.326 -3.389 9.539 1.00 80.81 115 PHE A O 1
ATOM 911 N N . ASP A 1 116 ? -16.149 -1.860 10.692 1.00 84.19 116 ASP A N 1
ATOM 912 C CA . ASP A 1 116 ? -17.161 -1.628 11.726 1.00 84.19 116 ASP A CA 1
ATOM 913 C C . ASP A 1 116 ? -18.087 -0.458 11.351 1.00 84.19 116 ASP A C 1
ATOM 915 O O . ASP A 1 116 ? -19.300 -0.531 11.543 1.00 84.19 116 ASP A O 1
ATOM 919 N N . GLU A 1 117 ? -17.521 0.611 10.786 1.00 86.62 117 GLU A N 1
ATOM 920 C CA . GLU A 1 117 ? -18.223 1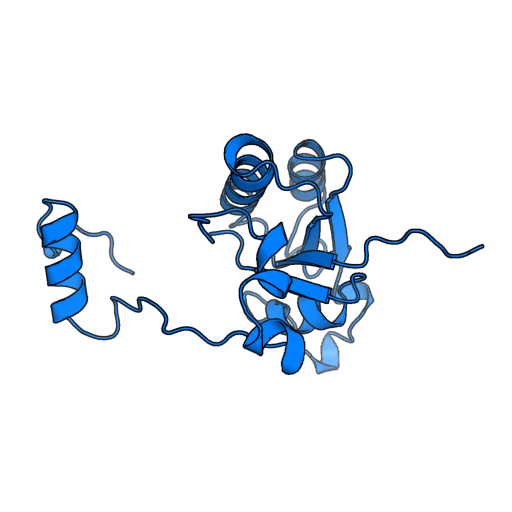.846 10.416 1.00 86.62 117 GLU A CA 1
ATOM 921 C C . GLU A 1 117 ? -18.990 1.729 9.094 1.00 86.62 117 GLU A C 1
ATOM 923 O O . GLU A 1 117 ? -19.989 2.425 8.911 1.00 86.62 117 GLU A O 1
ATOM 928 N N . TYR A 1 118 ? -18.571 0.837 8.188 1.00 85.94 118 TYR A N 1
ATOM 929 C CA . TYR A 1 118 ? -19.194 0.665 6.874 1.00 85.94 118 TYR A CA 1
ATOM 930 C C . TYR A 1 118 ? -19.812 -0.736 6.735 1.00 85.94 118 TYR A C 1
ATOM 932 O O . TYR A 1 118 ? -19.161 -1.651 6.224 1.00 85.94 118 TYR A O 1
ATOM 940 N N . PRO A 1 119 ? -21.093 -0.924 7.118 1.00 84.62 119 PRO A N 1
ATOM 941 C CA . PRO A 1 119 ? -21.787 -2.207 6.986 1.00 84.62 119 PRO A CA 1
ATOM 942 C C . PRO A 1 119 ? -21.707 -2.799 5.576 1.00 84.62 119 PRO A C 1
ATOM 944 O O . PRO A 1 119 ? -21.480 -3.994 5.431 1.00 84.62 119 PRO A O 1
ATOM 947 N N . SER A 1 120 ? -21.793 -1.966 4.534 1.00 83.00 120 SER A N 1
ATOM 948 C CA . SER A 1 120 ? -21.668 -2.420 3.145 1.00 83.00 120 SER A CA 1
ATOM 949 C C . SER A 1 120 ? -20.306 -3.051 2.847 1.00 83.00 120 SER A C 1
ATOM 951 O O . SER A 1 120 ? -20.255 -4.063 2.153 1.00 83.00 120 SER A O 1
ATOM 953 N N . LEU A 1 121 ? -19.212 -2.509 3.396 1.00 83.44 121 LEU A N 1
ATOM 954 C CA . LEU A 1 121 ? -17.879 -3.100 3.249 1.00 83.44 121 LEU A CA 1
ATOM 955 C C . LEU A 1 121 ? -17.809 -4.457 3.955 1.00 83.44 121 LEU A C 1
ATOM 957 O O . LEU A 1 121 ? -17.293 -5.416 3.391 1.00 83.44 121 LEU A O 1
ATOM 961 N N . ARG A 1 122 ? -18.361 -4.553 5.169 1.00 82.38 122 ARG A N 1
ATOM 962 C CA . ARG A 1 122 ? -18.422 -5.809 5.929 1.00 82.38 122 ARG A CA 1
ATOM 963 C C . ARG A 1 122 ? -19.227 -6.886 5.202 1.00 82.38 122 ARG A C 1
ATOM 965 O O . ARG A 1 122 ? -18.806 -8.037 5.172 1.00 82.38 122 ARG A O 1
ATOM 972 N N . ASP A 1 123 ? -20.371 -6.513 4.641 1.00 83.19 123 ASP A N 1
ATOM 973 C CA . ASP A 1 123 ? -21.341 -7.466 4.099 1.00 83.19 123 ASP A CA 1
ATOM 974 C C . ASP A 1 123 ? -21.008 -7.880 2.655 1.00 83.19 123 ASP A C 1
ATOM 976 O O . ASP A 1 123 ? -21.360 -8.982 2.238 1.00 83.19 123 ASP A O 1
ATOM 980 N N . THR A 1 124 ? -20.313 -7.025 1.893 1.00 83.81 124 THR A N 1
ATOM 981 C CA . THR A 1 124 ? -19.987 -7.278 0.473 1.00 83.81 124 THR A CA 1
ATOM 982 C C . THR A 1 124 ? -18.501 -7.499 0.198 1.00 83.81 124 THR A C 1
ATOM 984 O O . THR A 1 124 ? -18.145 -7.972 -0.878 1.00 83.81 124 THR A O 1
ATOM 987 N N . GLY A 1 125 ? -17.624 -7.153 1.145 1.00 77.69 125 GLY A N 1
ATOM 988 C CA . GLY A 1 125 ? -16.172 -7.199 0.969 1.00 77.69 125 GLY A CA 1
ATOM 989 C C . GLY A 1 125 ? -15.599 -6.066 0.113 1.00 77.69 125 GLY A C 1
ATOM 990 O O . GLY A 1 125 ? -14.390 -6.038 -0.102 1.00 77.69 125 GLY A O 1
ATOM 991 N N . ALA A 1 126 ? -16.424 -5.125 -0.360 1.00 78.44 126 ALA A N 1
ATOM 992 C CA . ALA A 1 126 ? -15.980 -4.004 -1.182 1.00 78.44 126 ALA A CA 1
ATOM 993 C C . ALA A 1 126 ? -16.598 -2.672 -0.731 1.00 78.44 126 ALA A C 1
ATOM 995 O O . ALA A 1 126 ? -17.764 -2.595 -0.342 1.00 78.44 126 ALA A O 1
ATOM 996 N N . LEU A 1 127 ? -15.810 -1.601 -0.826 1.00 79.00 127 LEU A N 1
ATOM 997 C CA . LEU A 1 127 ? -16.265 -0.224 -0.658 1.00 79.00 127 LEU A CA 1
ATOM 998 C C . LEU A 1 127 ? -15.918 0.549 -1.928 1.00 79.00 127 LEU A C 1
ATOM 1000 O O . LEU A 1 127 ? -14.752 0.838 -2.184 1.00 79.00 127 LEU A O 1
ATOM 1004 N N . PHE A 1 128 ? -16.935 0.885 -2.715 1.00 78.19 128 PHE A N 1
ATOM 1005 C CA . PHE A 1 128 ? -16.783 1.755 -3.875 1.00 78.19 128 PHE A CA 1
ATOM 1006 C C . PHE A 1 128 ? -17.089 3.193 -3.465 1.00 78.19 128 PHE A C 1
ATOM 1008 O O . PHE A 1 128 ? -18.114 3.461 -2.837 1.00 78.19 128 PHE A O 1
ATOM 1015 N N . PHE A 1 129 ? -16.209 4.116 -3.829 1.00 74.69 129 PHE A N 1
ATOM 1016 C CA . PHE A 1 129 ? -16.379 5.544 -3.595 1.00 74.69 129 PHE A CA 1
ATOM 1017 C C . PHE A 1 129 ? -16.095 6.315 -4.882 1.00 74.69 129 PHE A C 1
ATOM 1019 O O . PHE A 1 129 ? -15.405 5.829 -5.779 1.00 74.69 129 PHE A O 1
ATOM 1026 N N . HIS A 1 130 ? -16.660 7.515 -4.990 1.00 69.69 130 HIS A N 1
ATOM 1027 C CA . HIS A 1 130 ? -16.375 8.387 -6.119 1.00 69.69 130 HIS A CA 1
ATOM 1028 C C . HIS A 1 130 ? -15.000 9.018 -5.945 1.00 69.69 130 HIS A C 1
ATOM 1030 O O . HIS A 1 130 ? -14.776 9.774 -5.000 1.00 69.69 130 HIS A O 1
ATOM 1036 N N . ASP A 1 131 ? -14.100 8.712 -6.875 1.00 70.69 131 ASP A N 1
ATOM 1037 C CA . ASP A 1 131 ? -12.809 9.375 -6.950 1.00 70.69 131 ASP A CA 1
ATOM 1038 C C . ASP A 1 131 ? -12.995 10.881 -7.198 1.00 70.69 131 ASP A C 1
ATOM 1040 O O . ASP A 1 131 ? -13.857 11.315 -7.974 1.00 70.69 131 ASP A O 1
ATOM 1044 N N . ARG A 1 132 ? -12.145 11.689 -6.563 1.00 67.94 132 ARG A N 1
ATOM 1045 C CA . ARG A 1 132 ? -12.043 13.131 -6.789 1.00 67.94 132 ARG A CA 1
ATOM 1046 C C . ARG A 1 132 ? -11.220 13.378 -8.054 1.00 67.94 132 ARG A C 1
ATOM 1048 O O . ARG A 1 132 ? -10.319 14.208 -8.040 1.00 67.94 132 ARG A O 1
ATOM 1055 N N . ASN A 1 133 ? -11.521 12.668 -9.145 1.00 70.25 133 ASN A N 1
ATOM 1056 C CA . ASN A 1 133 ? -10.864 12.879 -10.428 1.00 70.25 133 ASN A CA 1
ATOM 1057 C C . ASN A 1 133 ? -11.088 14.341 -10.841 1.00 70.25 133 ASN A C 1
ATOM 1059 O O . ASN A 1 133 ? -12.196 14.728 -11.217 1.00 70.25 133 ASN A O 1
ATOM 1063 N N . ILE A 1 134 ? -10.050 15.159 -10.671 1.00 68.50 134 ILE A N 1
ATOM 1064 C CA . ILE A 1 134 ? -10.045 16.583 -11.018 1.00 68.50 134 ILE A CA 1
ATOM 1065 C C . ILE A 1 134 ? -9.701 16.796 -12.493 1.00 68.50 134 ILE A C 1
ATOM 1067 O O . ILE A 1 134 ? -10.036 17.834 -13.044 1.00 68.50 134 ILE A O 1
ATOM 1071 N N . ASN A 1 135 ? -9.088 15.802 -13.138 1.00 66.31 135 ASN A N 1
ATOM 1072 C CA . ASN A 1 135 ? -8.593 15.883 -14.510 1.00 66.31 135 ASN A CA 1
ATOM 1073 C C . ASN A 1 135 ? -9.677 15.590 -15.553 1.00 66.31 135 ASN A C 1
ATOM 1075 O O . ASN A 1 135 ? -9.507 15.924 -16.722 1.00 66.31 135 ASN A O 1
ATOM 1079 N N . SER A 1 136 ? -10.786 14.964 -15.157 1.00 67.75 136 SER A N 1
ATOM 1080 C CA . SER A 1 136 ? -11.870 14.627 -16.081 1.00 67.75 136 SER A CA 1
ATOM 1081 C C . SER A 1 136 ? -12.701 15.834 -16.519 1.00 67.75 136 SER A C 1
ATOM 1083 O O . SER A 1 136 ? -13.369 15.758 -17.545 1.00 67.75 136 SER A O 1
ATOM 1085 N N . GLU A 1 137 ? -12.704 16.925 -15.744 1.00 69.50 137 GLU A N 1
ATOM 1086 C CA . GLU A 1 137 ? -13.566 18.090 -15.978 1.00 69.50 137 GLU A CA 1
ATOM 1087 C C . GLU A 1 137 ? -12.850 19.400 -15.588 1.00 69.50 137 GLU A C 1
ATOM 1089 O O . GLU A 1 137 ? -12.444 19.534 -14.430 1.00 69.50 137 GLU A O 1
ATOM 1094 N N . PRO A 1 138 ? -12.744 20.394 -16.496 1.00 70.19 138 PRO A N 1
ATOM 1095 C CA . PRO A 1 138 ? -12.091 21.682 -16.222 1.00 70.19 138 PRO A CA 1
ATOM 1096 C C . PRO A 1 138 ? -12.621 22.394 -14.967 1.00 70.19 138 PRO A C 1
ATOM 1098 O O . PRO A 1 138 ? -11.848 22.922 -14.169 1.00 70.19 138 PRO A O 1
ATOM 1101 N N . ASP A 1 139 ? -13.932 22.311 -14.725 1.00 78.44 139 ASP A N 1
ATOM 1102 C CA . ASP A 1 139 ? -14.600 22.945 -13.582 1.00 78.44 139 ASP A CA 1
ATOM 1103 C C . ASP A 1 139 ? -14.056 22.470 -12.220 1.00 78.44 139 ASP A C 1
ATOM 1105 O O . ASP A 1 139 ? -14.116 23.199 -11.221 1.00 78.44 139 ASP A O 1
ATOM 1109 N N . ARG A 1 140 ? -13.510 21.246 -12.155 1.00 76.06 140 ARG A N 1
ATOM 1110 C CA . ARG A 1 140 ? -12.946 20.669 -10.926 1.00 76.06 140 ARG A CA 1
ATOM 1111 C C . ARG A 1 140 ? -11.549 21.201 -10.631 1.00 76.06 140 ARG A C 1
ATOM 1113 O O . ARG A 1 140 ? -11.247 21.443 -9.460 1.00 76.06 140 ARG A O 1
ATOM 1120 N N . HIS A 1 141 ? -10.738 21.427 -11.665 1.00 74.75 141 HIS A N 1
ATOM 1121 C CA . HIS A 1 141 ? -9.445 22.112 -11.557 1.00 74.75 141 HIS A CA 1
ATOM 1122 C C . HIS A 1 141 ? -9.628 23.547 -11.067 1.00 74.75 141 HIS A C 1
ATOM 1124 O O . HIS A 1 141 ? -9.011 23.949 -10.080 1.00 74.75 141 HIS A O 1
ATOM 1130 N N . ASP A 1 142 ? -10.576 24.275 -11.658 1.00 76.75 142 ASP A N 1
ATOM 1131 C CA . ASP A 1 142 ? -10.918 25.637 -11.238 1.00 76.75 142 ASP A CA 1
ATOM 1132 C C . ASP A 1 142 ? -11.421 25.685 -9.795 1.00 76.75 142 ASP A C 1
ATOM 1134 O O . ASP A 1 142 ? -11.041 26.553 -9.000 1.00 76.75 142 ASP A O 1
ATOM 1138 N N . TRP A 1 143 ? -12.288 24.742 -9.416 1.00 80.81 143 TRP A N 1
ATOM 1139 C CA . TRP A 1 143 ? -12.737 24.633 -8.036 1.00 80.81 143 TRP A CA 1
ATOM 1140 C C . TRP A 1 143 ? -11.575 24.358 -7.075 1.00 80.81 143 TRP A C 1
ATOM 1142 O O . TRP A 1 143 ? -11.509 25.016 -6.032 1.00 80.81 143 TRP A O 1
ATOM 1152 N N . LEU A 1 144 ? -10.651 23.456 -7.420 1.00 77.56 144 LEU A N 1
ATOM 1153 C CA . LEU A 1 144 ? -9.482 23.160 -6.595 1.00 77.56 144 LEU A CA 1
ATOM 1154 C C . LEU A 1 144 ? -8.565 24.382 -6.452 1.00 77.56 144 LEU A C 1
ATOM 1156 O O . LEU A 1 144 ? -8.201 24.721 -5.324 1.00 77.56 144 LEU A O 1
ATOM 1160 N N . GLY A 1 145 ? -8.264 25.085 -7.548 1.00 78.25 145 GLY A N 1
ATOM 1161 C CA . GLY A 1 145 ? -7.487 26.327 -7.522 1.00 78.25 145 GLY A CA 1
ATOM 1162 C C . GLY A 1 145 ? -8.093 27.361 -6.566 1.00 78.25 145 GLY A C 1
ATOM 1163 O O . GLY A 1 145 ? -7.408 27.900 -5.689 1.00 78.25 145 GLY A O 1
ATOM 1164 N N . ARG A 1 146 ? -9.423 27.542 -6.613 1.00 82.44 146 ARG A N 1
ATOM 1165 C CA . ARG A 1 146 ? -10.141 28.411 -5.661 1.00 82.44 146 ARG A CA 1
ATOM 1166 C C . ARG A 1 146 ? -9.956 27.986 -4.200 1.00 82.44 146 ARG A C 1
ATOM 1168 O O . ARG A 1 146 ? -9.778 28.861 -3.355 1.00 82.44 146 ARG A O 1
ATOM 1175 N N . GLN A 1 147 ? -9.976 26.686 -3.886 1.00 81.50 147 GLN A N 1
ATOM 1176 C CA . GLN A 1 147 ? -9.754 26.208 -2.510 1.00 81.50 147 GLN A CA 1
ATOM 1177 C C . GLN A 1 147 ? -8.313 26.437 -2.038 1.00 81.50 147 GLN A C 1
ATOM 1179 O O . GLN A 1 147 ? -8.090 26.817 -0.889 1.00 81.50 147 GLN A O 1
ATOM 1184 N N . LEU A 1 148 ? -7.337 26.239 -2.926 1.00 80.81 148 LEU A N 1
ATOM 1185 C CA . LEU A 1 148 ? -5.911 26.404 -2.630 1.00 80.81 148 LEU A CA 1
ATOM 1186 C C . LEU A 1 148 ? -5.454 27.870 -2.639 1.00 80.81 148 LEU A C 1
ATOM 1188 O O . LEU A 1 148 ? -4.306 28.153 -2.302 1.00 80.81 148 LEU A O 1
ATOM 1192 N N . LYS A 1 149 ? -6.348 28.806 -2.992 1.00 82.75 149 LYS A N 1
ATOM 1193 C CA . LYS A 1 149 ? -6.033 30.225 -3.226 1.00 82.75 149 LYS A CA 1
ATOM 1194 C C . LYS A 1 149 ? -4.933 30.406 -4.284 1.00 82.75 149 LYS A C 1
ATOM 1196 O O . LYS A 1 149 ? -4.141 31.341 -4.193 1.00 82.75 149 LYS A O 1
ATOM 1201 N N . GLN A 1 150 ? -4.892 29.518 -5.276 1.00 65.62 150 GLN A N 1
ATOM 1202 C CA . GLN A 1 150 ? -3.963 29.566 -6.404 1.00 65.62 150 GLN A CA 1
ATOM 1203 C C . GLN A 1 150 ? -4.740 29.530 -7.732 1.00 65.62 150 GLN A C 1
ATOM 1205 O O . GLN A 1 150 ? -5.760 28.847 -7.816 1.00 65.62 150 GLN A O 1
ATOM 1210 N N . PRO A 1 151 ? -4.309 30.258 -8.778 1.00 61.12 151 PRO A N 1
ATOM 1211 C CA . PRO A 1 151 ? -4.898 30.133 -10.113 1.00 61.12 151 PRO A CA 1
ATOM 1212 C C . PRO A 1 151 ? -4.763 28.700 -10.650 1.00 61.12 151 PRO A C 1
ATOM 1214 O O . PRO A 1 151 ? -3.711 28.088 -10.464 1.00 61.12 151 PRO A O 1
ATOM 1217 N N . ALA A 1 152 ? -5.781 28.187 -11.350 1.00 58.62 152 ALA A N 1
ATOM 1218 C CA . ALA A 1 152 ? -5.758 26.842 -11.941 1.00 58.62 152 ALA A CA 1
ATOM 1219 C C . ALA A 1 152 ? -4.526 26.620 -12.843 1.00 58.62 152 ALA A C 1
ATOM 1221 O O . ALA A 1 152 ? -3.886 25.577 -12.770 1.00 58.62 152 ALA A O 1
ATOM 1222 N N . ASP A 1 153 ? -4.110 27.662 -13.568 1.00 64.94 153 ASP A N 1
ATOM 1223 C CA . ASP A 1 153 ? -2.947 27.675 -14.469 1.00 64.94 153 ASP A CA 1
ATOM 1224 C C . ASP A 1 153 ? -1.584 27.505 -13.767 1.00 64.94 153 ASP A C 1
ATOM 1226 O O . ASP A 1 153 ? -0.555 27.375 -14.428 1.00 64.94 153 ASP A O 1
ATOM 1230 N N . THR A 1 154 ? -1.550 27.557 -12.429 1.00 64.81 154 THR A N 1
ATOM 1231 C CA . THR A 1 154 ? -0.328 27.374 -11.622 1.00 64.81 154 THR A CA 1
ATOM 1232 C C . THR A 1 154 ? -0.231 26.001 -10.964 1.00 64.81 154 THR A C 1
ATOM 1234 O O . THR A 1 154 ? 0.778 25.705 -10.321 1.00 64.81 154 THR A O 1
ATOM 1237 N N . LEU A 1 155 ? -1.252 25.156 -11.129 1.00 59.25 155 LEU A N 1
ATOM 1238 C CA . LEU A 1 155 ? -1.183 23.769 -10.693 1.00 59.25 155 LEU A CA 1
ATOM 1239 C C . LEU A 1 155 ? -0.219 23.000 -11.612 1.00 59.25 155 LEU A C 1
ATOM 1241 O O . LEU A 1 155 ? -0.224 23.228 -12.825 1.00 59.25 155 LEU A O 1
ATOM 1245 N N . PRO A 1 156 ? 0.637 22.117 -11.064 1.00 53.84 156 PRO A N 1
ATOM 1246 C CA . PRO A 1 156 ? 1.500 21.286 -11.892 1.00 53.84 156 PRO A CA 1
ATOM 1247 C C . PRO A 1 156 ? 0.650 20.473 -12.884 1.00 53.84 156 PRO A C 1
ATOM 1249 O O . PRO A 1 156 ? -0.458 20.057 -12.527 1.00 53.84 156 PRO A O 1
ATOM 1252 N N . PRO A 1 157 ? 1.136 20.257 -14.122 1.00 55.31 157 PRO A N 1
ATOM 1253 C CA . PRO A 1 157 ? 0.453 19.378 -15.058 1.00 55.31 157 PRO A CA 1
ATOM 1254 C C . PRO A 1 157 ? 0.341 17.971 -14.459 1.00 55.31 157 PRO A C 1
ATOM 1256 O O . PRO A 1 157 ? 1.215 17.551 -13.697 1.00 55.31 157 PRO A O 1
ATOM 1259 N N . ALA A 1 158 ? -0.761 17.296 -14.793 1.00 52.38 158 ALA A N 1
ATOM 1260 C CA . ALA A 1 158 ? -1.027 15.915 -14.397 1.00 52.38 158 ALA A CA 1
ATOM 1261 C C . ALA A 1 158 ? 0.049 14.947 -14.907 1.00 52.38 158 ALA A C 1
ATOM 1263 O O . ALA A 1 158 ? 0.551 15.164 -16.037 1.00 52.38 158 ALA A O 1
#

Secondary structure (DSSP, 8-state):
------SEEEEEE--GGGHHHHHHHHHHHHHTS---S-EEEEESHHHHS-HHHHHHHHTT-TTEEEEEGGGTS-HHHH---GGGGHHHHHHT-S-SEEEEE-TT---SS-GGGHHHH-HHHHHHS--------STT-HHHHHHHHHHHTS-GGGSPP-

InterPro domains:
  IPR022751 Alpha-mannosyltransferase [PF11051] (8-137)
  IPR029044 Nucleotide-diphospho-sugar transferases [G3DSA:3.90.550.10] (11-140)
  IPR029044 Nucleotide-diphospho-sugar transferases [SSF53448] (6-134)

Sequence (158 aa):
MKSTEPSTGIVVGVMDSFANEAVHLIGFLRNVHRYQLPIAIAYVGDADLKPQTREFLMKQGNDIIFIDLANIFDQHLVHLEGYAIKPFALLASPYPRTILMDADAVFFSNPDKLFDEYPSLRDTGALFFHDRNINSEPDRHDWLGRQLKQPADTLPPA

Foldseek 3Di:
DPPPDPQEEEEEEAFPVLLVLLLVVLCCLCPPQVPDGAYEYEFADCNGPNPVSVVVNCVSDVRYHYHHLNVVDPCVPLVDDDPNCQVVSVVRDPHNQYDGDYSNDDDPHRCVCVCVVDVCCVVPVDDDDDDLPQPVDVVSLCVVCVVVVHHSVPDDDD

Organism: Cladophialophora bantiana (strain ATCC 10958 / CBS 173.52 / CDC B-1940 / NIH 8579) (NCBI:txid1442370)

Radius of gyration: 17.59 Å; chains: 1; bounding box: 40×54×37 Å